Protein AF-A0A3N5MI64-F1 (afdb_monomer_lite)

Foldseek 3Di:
DPFDEPDDQQWWADPVVRDTDSDQADPVGDGTGRDDDDGPDDDDDCDPVNVVVVVVVVVVD

Radius of gyration: 14.47 Å; chains: 1; bounding box: 28×32×32 Å

Structure (mmCIF, N/CA/C/O backbone):
data_AF-A0A3N5MI64-F1
#
_entry.id   AF-A0A3N5MI64-F1
#
loop_
_atom_site.group_PDB
_atom_site.id
_atom_site.type_symbol
_atom_site.label_atom_id
_atom_site.label_alt_id
_atom_site.label_comp_id
_atom_site.label_asym_id
_atom_site.label_entity_id
_atom_site.label_seq_id
_atom_site.pdbx_PDB_ins_code
_atom_site.Cartn_x
_atom_site.Cartn_y
_atom_site.Cartn_z
_atom_site.occupancy
_atom_site.B_iso_or_equiv
_atom_site.auth_seq_id
_atom_site.auth_comp_id
_atom_site.auth_asym_id
_atom_site.auth_atom_id
_atom_site.pdbx_PDB_model_num
ATOM 1 N N . MET A 1 1 ? 9.270 -23.538 10.134 1.00 61.38 1 MET A N 1
ATOM 2 C CA . MET A 1 1 ? 9.999 -22.293 9.805 1.00 61.38 1 MET A CA 1
ATOM 3 C C . MET A 1 1 ? 9.115 -21.132 10.249 1.00 61.38 1 MET A C 1
ATOM 5 O O . MET A 1 1 ? 7.940 -21.151 9.904 1.00 61.38 1 MET A O 1
ATOM 9 N N . ARG A 1 2 ? 9.587 -20.212 11.104 1.00 65.00 2 ARG A N 1
ATOM 10 C CA . ARG A 1 2 ? 8.775 -19.038 11.478 1.00 65.00 2 ARG A CA 1
ATOM 11 C C . ARG A 1 2 ? 8.735 -18.089 10.275 1.00 65.00 2 ARG A C 1
ATOM 13 O O . ARG A 1 2 ? 9.806 -17.838 9.727 1.00 65.00 2 ARG A O 1
ATOM 20 N N . PRO A 1 3 ? 7.563 -17.586 9.857 1.00 64.56 3 PRO A N 1
ATOM 21 C CA . PRO A 1 3 ? 7.505 -16.606 8.785 1.00 64.56 3 PRO A CA 1
ATOM 22 C C . PRO A 1 3 ? 8.295 -15.359 9.190 1.00 64.56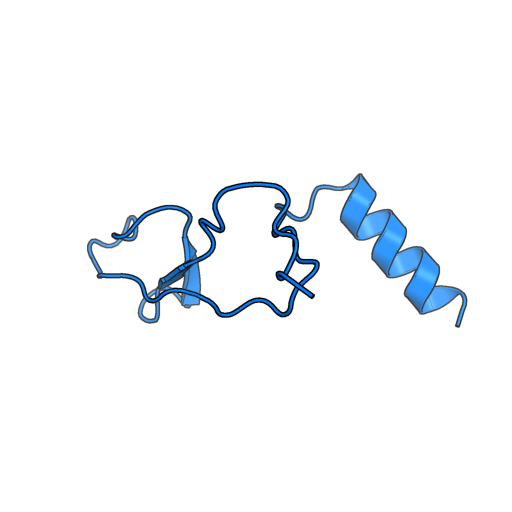 3 PRO A C 1
ATOM 24 O O . PRO A 1 3 ? 8.069 -14.792 10.261 1.00 64.56 3 PRO A O 1
ATOM 27 N N . SER A 1 4 ? 9.267 -14.978 8.362 1.00 66.88 4 SER A N 1
ATOM 28 C CA . SER A 1 4 ? 10.073 -13.781 8.563 1.00 66.88 4 SER A CA 1
ATOM 29 C C . SER A 1 4 ? 9.329 -12.576 7.998 1.00 66.88 4 SER A C 1
ATOM 31 O O . SER A 1 4 ? 9.139 -12.446 6.791 1.00 66.88 4 SER A O 1
ATOM 33 N N . TYR A 1 5 ? 8.912 -11.687 8.892 1.00 63.81 5 TYR A N 1
ATOM 34 C CA . TYR A 1 5 ? 8.425 -10.360 8.541 1.00 63.81 5 TYR A CA 1
ATOM 35 C C . TYR A 1 5 ? 9.527 -9.357 8.876 1.00 63.81 5 TYR A C 1
ATOM 37 O O . TYR A 1 5 ? 10.048 -9.370 9.994 1.00 63.81 5 TYR A O 1
ATOM 45 N N . LEU A 1 6 ? 9.889 -8.491 7.930 1.00 65.19 6 LEU A N 1
ATOM 46 C CA . LEU A 1 6 ? 10.887 -7.434 8.133 1.00 65.19 6 LEU A CA 1
ATOM 47 C C . LEU A 1 6 ? 10.256 -6.211 8.831 1.00 65.19 6 LEU A C 1
ATOM 49 O O . LEU A 1 6 ? 10.379 -5.086 8.365 1.00 65.19 6 LEU A O 1
ATOM 53 N N . GLY A 1 7 ? 9.547 -6.435 9.944 1.00 69.56 7 GLY A N 1
ATOM 54 C CA . GLY A 1 7 ? 8.848 -5.395 10.709 1.00 69.56 7 GLY A CA 1
ATOM 55 C C . GLY A 1 7 ? 7.350 -5.653 10.902 1.00 69.56 7 GLY A C 1
ATOM 56 O O . GLY A 1 7 ? 6.823 -6.711 10.555 1.00 69.56 7 GLY A O 1
ATOM 57 N N . LYS A 1 8 ? 6.650 -4.681 11.506 1.00 72.81 8 LYS A N 1
ATOM 58 C CA . LYS A 1 8 ? 5.194 -4.737 11.708 1.00 72.81 8 LYS A CA 1
ATOM 59 C C . LYS A 1 8 ? 4.490 -4.492 10.369 1.00 72.81 8 LYS A C 1
ATOM 61 O O . LYS A 1 8 ? 4.658 -3.432 9.777 1.00 72.81 8 LYS A O 1
ATOM 66 N N . MET A 1 9 ? 3.673 -5.445 9.920 1.00 77.25 9 MET A N 1
ATOM 67 C CA . MET A 1 9 ? 2.863 -5.295 8.708 1.00 77.25 9 MET A CA 1
ATOM 68 C C . MET A 1 9 ? 1.701 -4.328 8.979 1.00 77.25 9 MET A C 1
ATOM 70 O O . MET A 1 9 ? 0.707 -4.704 9.597 1.00 77.25 9 MET A O 1
ATOM 74 N N . LEU A 1 10 ? 1.854 -3.069 8.564 1.00 85.75 10 LEU A N 1
ATOM 75 C CA . LEU A 1 10 ? 0.862 -2.002 8.768 1.00 85.75 10 LEU A CA 1
ATOM 76 C C . LEU A 1 10 ? -0.113 -1.842 7.595 1.00 85.75 10 LEU A C 1
ATOM 78 O O . LEU A 1 10 ? -0.973 -0.971 7.648 1.00 85.75 10 LEU A O 1
ATOM 82 N N . LEU A 1 11 ? 0.015 -2.651 6.540 1.00 92.12 11 LEU A N 1
ATOM 83 C CA . LEU A 1 11 ? -0.841 -2.544 5.364 1.00 92.12 11 LEU A CA 1
ATOM 84 C C . LEU A 1 11 ? -2.286 -2.940 5.697 1.00 92.12 11 LEU A C 1
ATOM 86 O O . LEU A 1 11 ? -2.590 -4.098 6.003 1.00 92.12 11 LEU A O 1
ATOM 90 N N . ARG A 1 12 ? -3.183 -1.965 5.587 1.00 95.12 12 ARG A N 1
ATOM 91 C CA . ARG A 1 12 ? -4.630 -2.120 5.734 1.00 95.12 12 ARG A CA 1
ATOM 92 C C . ARG A 1 12 ? -5.339 -1.576 4.499 1.00 95.12 12 ARG A C 1
ATOM 94 O O . ARG A 1 12 ? -4.735 -0.907 3.664 1.00 95.12 12 ARG A O 1
ATOM 101 N N . TRP A 1 13 ? -6.621 -1.883 4.369 1.00 97.06 13 TRP A N 1
ATOM 102 C CA . TRP A 1 13 ? -7.450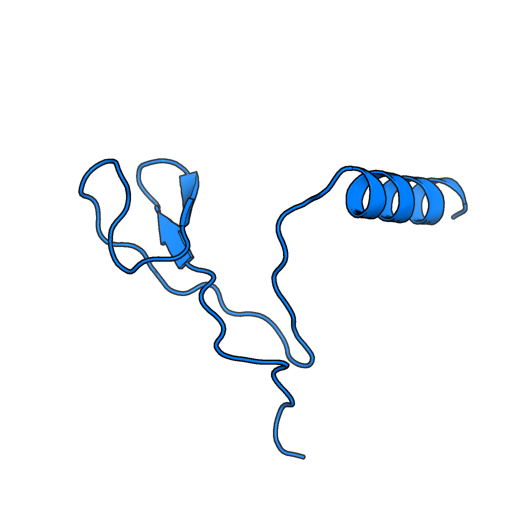 -1.479 3.240 1.00 97.06 13 TRP A CA 1
ATOM 103 C C . TRP A 1 13 ? -8.721 -0.792 3.722 1.00 97.06 13 TRP A C 1
ATOM 105 O O . TRP A 1 13 ? -9.386 -1.286 4.635 1.00 97.06 13 TRP A O 1
ATOM 115 N N . CYS A 1 14 ? -9.062 0.336 3.103 1.00 98.00 14 CYS A N 1
ATOM 116 C CA . CYS A 1 14 ? -10.363 0.969 3.267 1.00 98.00 14 CYS A CA 1
ATOM 117 C C . CYS A 1 14 ? -11.302 0.505 2.148 1.00 98.00 14 CYS A C 1
ATOM 119 O O . CYS A 1 14 ? -11.080 0.832 0.982 1.00 98.00 14 CYS A O 1
ATOM 121 N N . ASP A 1 15 ? -12.374 -0.206 2.498 1.00 97.88 15 ASP A N 1
ATOM 122 C CA . ASP A 1 15 ? -13.365 -0.676 1.521 1.00 97.88 15 ASP A CA 1
ATOM 123 C C . ASP A 1 15 ? -14.310 0.444 1.030 1.00 97.88 15 ASP A C 1
ATOM 125 O O . ASP A 1 15 ? -15.012 0.254 0.047 1.00 97.88 15 ASP A O 1
ATOM 129 N N . VAL A 1 16 ? -14.305 1.627 1.663 1.00 98.12 16 VAL A N 1
ATOM 130 C CA . VAL A 1 16 ? -15.096 2.795 1.217 1.00 98.12 16 VAL A CA 1
ATOM 131 C C . VAL A 1 16 ? -14.348 3.607 0.157 1.00 98.12 16 VAL A C 1
ATOM 133 O O . VAL A 1 16 ? -14.905 3.940 -0.884 1.00 98.12 16 VAL A O 1
ATOM 136 N N . CYS A 1 17 ? -13.079 3.935 0.411 1.00 97.94 17 CYS A N 1
ATOM 137 C CA . CYS A 1 17 ? -12.257 4.734 -0.505 1.00 97.94 17 CYS A CA 1
ATOM 138 C C . CYS A 1 17 ? -11.478 3.896 -1.528 1.00 97.94 17 CYS A C 1
ATOM 140 O O . CYS A 1 17 ? -10.856 4.474 -2.414 1.00 97.94 17 CYS A O 1
ATOM 142 N N . HIS A 1 18 ? -11.464 2.566 -1.385 1.00 97.06 18 HIS A N 1
ATOM 143 C CA . HIS A 1 18 ? -10.665 1.644 -2.201 1.00 97.06 18 HIS A CA 1
ATOM 144 C C . HIS A 1 18 ? -9.176 2.012 -2.249 1.00 97.06 18 HIS A C 1
ATOM 146 O O . HIS A 1 18 ? -8.559 2.062 -3.311 1.00 97.06 18 HIS A O 1
ATOM 152 N N . THR A 1 19 ? -8.599 2.287 -1.080 1.00 95.69 19 THR A N 1
ATOM 153 C CA . THR A 1 19 ? -7.214 2.750 -0.956 1.00 95.69 19 THR A CA 1
ATOM 154 C C . THR A 1 19 ? -6.479 2.011 0.165 1.00 95.69 19 THR A C 1
ATOM 156 O O . THR A 1 19 ? -7.111 1.657 1.175 1.00 95.69 19 THR A O 1
ATOM 159 N N . PRO A 1 20 ? -5.160 1.768 0.027 1.00 94.88 20 PRO A N 1
ATOM 160 C CA . PRO A 1 20 ? -4.345 1.287 1.132 1.00 94.88 20 PRO A CA 1
ATOM 161 C C . PRO A 1 20 ? -4.236 2.345 2.239 1.00 94.88 20 PRO A C 1
ATOM 163 O O . PRO A 1 20 ? -4.118 3.542 1.984 1.00 94.88 20 PRO A O 1
ATOM 166 N N . VAL A 1 21 ? -4.245 1.889 3.488 1.00 95.38 21 VAL A N 1
ATOM 167 C CA . VAL A 1 21 ? -4.145 2.726 4.690 1.00 95.38 21 VAL A CA 1
ATOM 168 C C . VAL A 1 21 ? -3.123 2.103 5.641 1.00 95.38 21 VAL A C 1
ATOM 170 O O . VAL A 1 21 ? -3.022 0.882 5.730 1.00 95.38 21 VAL A O 1
ATOM 173 N N . LEU A 1 22 ? -2.359 2.934 6.353 1.00 92.81 22 LEU A N 1
ATOM 174 C CA . LEU A 1 22 ? -1.326 2.500 7.312 1.00 92.81 22 LEU A CA 1
ATOM 175 C C . LEU A 1 22 ? -1.775 2.617 8.783 1.00 92.81 22 LEU A C 1
ATOM 177 O O . LEU A 1 22 ? -0.952 2.609 9.697 1.00 92.81 22 LEU A O 1
ATOM 181 N N . ALA A 1 23 ? -3.081 2.760 9.005 1.00 92.94 23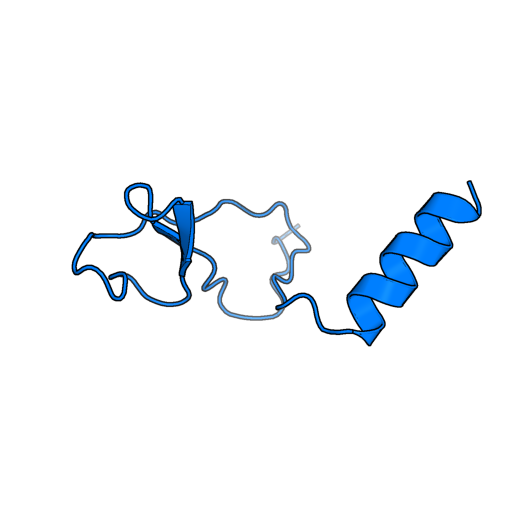 ALA A N 1
ATOM 182 C CA . ALA A 1 23 ? -3.731 2.983 10.291 1.00 92.94 23 ALA A CA 1
ATOM 183 C C . ALA A 1 23 ? -5.088 2.269 10.328 1.00 92.94 23 ALA A C 1
ATOM 185 O O . ALA A 1 23 ? -5.642 1.936 9.280 1.00 92.94 23 ALA A O 1
ATOM 186 N N . ASP A 1 24 ? -5.623 2.041 11.529 1.00 95.38 24 ASP A N 1
ATOM 187 C CA . ASP A 1 24 ? -6.882 1.310 11.721 1.00 95.38 24 ASP A CA 1
ATOM 188 C C . ASP A 1 24 ? -8.114 2.070 11.186 1.00 95.38 24 ASP A C 1
ATOM 190 O O . ASP A 1 24 ? -9.107 1.438 10.825 1.00 95.38 24 ASP A O 1
ATOM 194 N N . GLU A 1 25 ? -8.016 3.391 11.020 1.00 97.56 25 GLU A N 1
ATOM 195 C CA . GLU A 1 25 ? -9.048 4.268 10.456 1.00 97.56 25 GLU A CA 1
ATOM 196 C C . GLU A 1 25 ? -8.5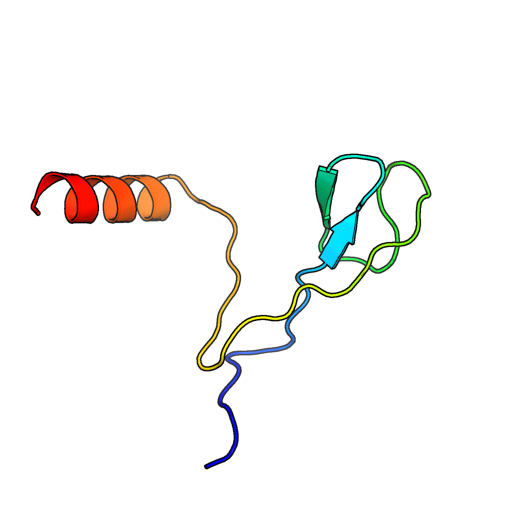27 5.008 9.212 1.00 97.56 25 GLU A C 1
ATOM 198 O O . GLU A 1 25 ? -7.360 5.399 9.136 1.00 97.56 25 GLU A O 1
ATOM 203 N N . CYS A 1 26 ? -9.390 5.179 8.210 1.00 97.62 26 CYS A N 1
ATOM 204 C CA . CYS A 1 26 ? -9.098 5.939 6.999 1.00 97.62 26 CYS A CA 1
ATOM 205 C C . CYS A 1 26 ? -9.352 7.440 7.207 1.00 97.62 26 CYS A C 1
ATOM 207 O O . CYS A 1 26 ? -10.162 7.830 8.039 1.00 97.62 26 CYS A O 1
ATOM 209 N N . ALA A 1 27 ? -8.759 8.294 6.370 1.00 97.25 27 ALA A N 1
ATOM 210 C CA . ALA A 1 27 ? -9.036 9.734 6.371 1.00 97.25 27 ALA A CA 1
ATOM 211 C C . ALA A 1 27 ? -10.521 10.088 6.122 1.00 97.25 27 ALA A C 1
ATOM 213 O O . ALA A 1 27 ? -10.946 11.193 6.439 1.00 97.25 27 ALA A O 1
ATOM 214 N N . CYS A 1 28 ? -11.316 9.164 5.568 1.00 97.75 28 CYS A N 1
ATOM 215 C CA . CYS A 1 28 ? -12.765 9.323 5.415 1.00 97.75 28 CYS A CA 1
ATOM 216 C C . CYS A 1 28 ? -13.582 8.962 6.672 1.00 97.75 28 CYS A C 1
ATOM 218 O O . CYS A 1 28 ? -14.806 9.061 6.635 1.00 97.75 28 CYS A O 1
ATOM 220 N N . GLY A 1 29 ? -12.939 8.507 7.753 1.00 97.88 29 GLY A N 1
ATOM 221 C CA . GLY A 1 29 ? -13.580 8.079 9.003 1.00 97.88 29 GLY A CA 1
ATOM 222 C C . GLY A 1 29 ? -14.005 6.605 9.047 1.00 97.88 29 GLY A C 1
ATOM 223 O O . GLY A 1 29 ? -14.491 6.126 10.068 1.00 97.88 29 GLY A O 1
ATOM 224 N N . ALA A 1 30 ? -13.848 5.854 7.952 1.00 98.25 30 ALA A N 1
ATOM 225 C CA . ALA A 1 30 ? -14.199 4.435 7.920 1.00 98.25 30 ALA A CA 1
ATOM 226 C C . ALA A 1 30 ? -13.110 3.554 8.558 1.00 98.25 30 ALA A C 1
ATOM 228 O O . ALA A 1 30 ? -11.912 3.784 8.369 1.00 98.25 30 ALA A O 1
ATOM 229 N N . SER A 1 31 ? -13.527 2.477 9.232 1.00 97.88 31 SER A N 1
ATOM 230 C CA . SER A 1 31 ? -12.622 1.424 9.705 1.00 97.88 31 SER A CA 1
ATOM 231 C C . SER A 1 31 ? -11.933 0.711 8.541 1.00 97.88 31 SER A C 1
ATOM 233 O O . SER A 1 31 ? -12.521 0.538 7.472 1.00 97.88 31 SER A O 1
ATOM 235 N N . THR A 1 32 ? -10.718 0.220 8.766 1.00 98.06 32 THR A N 1
ATOM 236 C CA . THR A 1 32 ? -9.931 -0.495 7.753 1.00 98.06 32 THR A CA 1
ATOM 237 C C . THR A 1 32 ? -9.717 -1.958 8.129 1.00 98.06 32 THR A C 1
ATOM 239 O O . THR A 1 32 ? -9.611 -2.310 9.309 1.00 98.06 32 THR A O 1
ATOM 242 N N . ARG A 1 33 ? -9.585 -2.832 7.129 1.00 96.94 33 ARG A N 1
ATOM 243 C CA . ARG A 1 33 ? -9.269 -4.254 7.339 1.00 96.94 33 ARG A CA 1
ATOM 244 C C . ARG A 1 33 ? -7.788 -4.550 7.081 1.00 96.94 33 ARG A C 1
ATOM 246 O O . ARG A 1 33 ? -7.217 -3.952 6.169 1.00 96.94 33 ARG A O 1
ATOM 253 N N . PRO A 1 34 ? -7.150 -5.472 7.823 1.00 93.94 34 PRO A N 1
ATOM 254 C CA . PRO A 1 34 ? -5.790 -5.905 7.517 1.00 93.94 34 PRO A CA 1
ATOM 255 C C . PRO A 1 34 ? -5.717 -6.539 6.125 1.00 93.94 34 PRO A C 1
ATOM 257 O O . PRO A 1 34 ? -6.642 -7.244 5.710 1.00 93.94 34 PRO A O 1
ATOM 260 N N . VAL A 1 35 ? -4.607 -6.324 5.422 1.00 92.44 35 VAL A N 1
ATOM 261 C CA . VAL A 1 35 ? -4.330 -7.013 4.158 1.00 92.44 35 VAL A CA 1
ATOM 262 C C . VAL A 1 35 ? -3.370 -8.173 4.429 1.00 92.44 35 VAL A C 1
ATOM 264 O O . VAL A 1 35 ? -2.264 -7.935 4.921 1.00 92.44 35 VAL A O 1
ATOM 267 N N . PRO A 1 36 ? -3.757 -9.430 4.138 1.00 87.88 36 PRO A N 1
ATOM 268 C CA . PRO A 1 36 ? -2.850 -10.558 4.284 1.00 87.88 36 PRO A CA 1
ATOM 269 C C . PRO A 1 36 ? -1.742 -10.483 3.226 1.00 87.88 36 PRO A C 1
ATOM 271 O O . PRO A 1 36 ? -2.018 -10.345 2.036 1.00 87.88 36 PRO A O 1
ATOM 274 N N . VAL A 1 37 ? -0.490 -10.601 3.667 1.00 84.88 37 VAL A N 1
ATOM 275 C CA . VAL A 1 37 ? 0.698 -10.650 2.804 1.00 84.88 37 VAL A CA 1
ATOM 276 C C . VAL A 1 37 ? 1.432 -11.956 3.073 1.00 84.88 37 VAL A C 1
ATOM 278 O O . VAL A 1 37 ? 1.747 -12.264 4.224 1.00 84.88 37 VAL A O 1
ATOM 281 N N . THR A 1 38 ? 1.701 -12.724 2.017 1.00 83.25 38 THR A N 1
ATOM 282 C CA . THR A 1 38 ? 2.441 -13.986 2.116 1.00 83.25 38 THR A CA 1
ATOM 283 C C . THR A 1 38 ? 3.889 -13.727 2.542 1.00 83.25 38 THR A C 1
ATOM 285 O O . THR A 1 38 ? 4.576 -12.939 1.894 1.00 83.25 38 THR A O 1
ATOM 288 N N . PRO A 1 39 ? 4.388 -14.381 3.604 1.00 80.62 39 PRO A N 1
ATOM 289 C CA . PRO A 1 39 ? 5.785 -14.252 4.010 1.00 80.62 39 PRO A CA 1
ATOM 290 C C . PRO A 1 39 ? 6.750 -14.996 3.068 1.00 80.62 39 PRO A C 1
ATOM 292 O O . PRO A 1 39 ? 6.385 -16.064 2.572 1.00 80.62 39 PRO A O 1
ATOM 295 N N . PRO A 1 40 ? 8.003 -14.524 2.905 1.00 81.56 40 PRO A N 1
ATOM 296 C CA . PRO A 1 40 ? 8.536 -13.260 3.422 1.00 81.56 40 PRO A CA 1
ATOM 297 C C . PRO A 1 40 ? 7.904 -12.066 2.694 1.00 81.56 40 PRO A C 1
ATOM 299 O O . PRO A 1 40 ? 7.828 -12.055 1.471 1.00 81.56 40 PRO A O 1
ATOM 302 N N . GLY A 1 41 ? 7.441 -11.069 3.451 1.00 74.62 41 GLY A N 1
ATOM 303 C CA . GLY A 1 41 ? 6.678 -9.949 2.902 1.00 74.62 41 GLY A CA 1
ATOM 304 C C . GLY A 1 41 ? 7.096 -8.615 3.504 1.00 74.62 41 GLY A C 1
ATOM 305 O O . GLY A 1 41 ? 7.322 -8.523 4.713 1.00 74.62 41 GLY A O 1
ATOM 306 N N . ASP A 1 42 ? 7.168 -7.593 2.653 1.00 79.56 42 ASP A N 1
ATOM 307 C CA . ASP A 1 42 ? 7.489 -6.214 3.016 1.00 79.56 42 ASP A CA 1
ATOM 308 C C . ASP A 1 42 ? 6.696 -5.250 2.120 1.00 79.56 42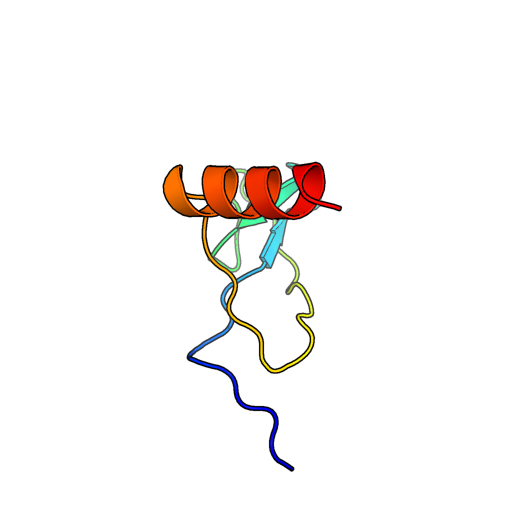 ASP A C 1
ATOM 310 O O . ASP A 1 42 ? 7.019 -5.053 0.948 1.00 79.56 42 ASP A O 1
ATOM 314 N N . ALA A 1 43 ? 5.599 -4.706 2.650 1.00 83.38 43 ALA A N 1
ATOM 315 C CA . ALA A 1 43 ? 4.761 -3.766 1.917 1.00 83.38 43 ALA A CA 1
ATOM 316 C C . ALA A 1 43 ? 5.416 -2.381 1.906 1.00 83.38 43 ALA A C 1
ATOM 318 O O . ALA A 1 43 ? 5.597 -1.763 2.956 1.00 83.38 43 ALA A O 1
ATOM 319 N N . ARG A 1 44 ? 5.721 -1.871 0.711 1.00 83.88 44 ARG A N 1
ATOM 320 C CA . ARG A 1 44 ? 6.345 -0.559 0.511 1.00 83.88 44 ARG A CA 1
ATOM 321 C C . ARG A 1 44 ? 5.483 0.322 -0.394 1.00 83.88 44 ARG A C 1
ATOM 323 O O . ARG A 1 44 ? 4.826 -0.208 -1.292 1.00 83.88 44 ARG A O 1
ATOM 330 N N . PRO A 1 45 ? 5.474 1.653 -0.193 1.00 85.94 45 PRO A N 1
ATOM 331 C CA . PRO A 1 45 ? 4.956 2.571 -1.199 1.00 85.94 45 PRO A CA 1
ATOM 332 C C . PRO A 1 45 ? 5.678 2.355 -2.532 1.00 85.94 45 PRO A C 1
ATOM 334 O O . PRO A 1 45 ? 6.872 2.067 -2.549 1.00 85.94 45 PRO A O 1
ATOM 337 N N . ALA A 1 46 ? 4.963 2.516 -3.642 1.00 88.19 46 ALA A N 1
ATOM 338 C CA . ALA A 1 46 ? 5.548 2.409 -4.972 1.00 88.19 46 ALA A CA 1
ATOM 339 C C . ALA A 1 46 ? 6.365 3.673 -5.289 1.00 88.19 46 ALA A C 1
ATOM 341 O O . ALA A 1 46 ? 5.865 4.606 -5.919 1.00 88.19 46 ALA A O 1
ATOM 342 N N . PHE A 1 47 ? 7.6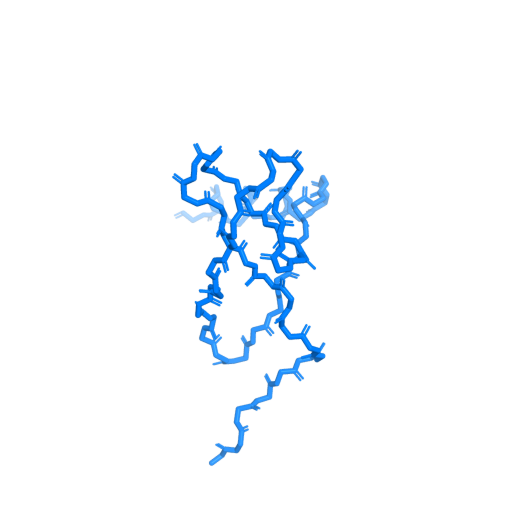09 3.748 -4.810 1.00 91.38 47 PHE A N 1
ATOM 343 C CA . PHE A 1 47 ? 8.493 4.857 -5.159 1.00 91.38 47 PHE A CA 1
ATOM 344 C C . PHE A 1 47 ? 8.921 4.760 -6.632 1.00 91.38 47 PHE A C 1
ATOM 346 O O . PHE A 1 47 ? 8.897 3.674 -7.216 1.00 91.38 47 PHE A O 1
ATOM 353 N N . PRO A 1 48 ? 9.362 5.869 -7.256 1.00 95.69 48 PRO A N 1
ATOM 354 C CA . PRO A 1 48 ? 9.715 5.870 -8.676 1.00 95.69 48 PRO A CA 1
ATOM 355 C C . PRO A 1 48 ? 10.738 4.797 -9.075 1.00 95.69 48 PRO A C 1
ATOM 357 O O . PRO A 1 48 ? 10.615 4.198 -10.141 1.00 95.69 48 PRO A O 1
ATOM 360 N N . ALA A 1 49 ? 11.722 4.518 -8.213 1.00 94.56 49 ALA A N 1
ATOM 361 C CA . ALA A 1 49 ? 12.724 3.482 -8.460 1.00 94.56 49 ALA A CA 1
ATOM 362 C C . ALA A 1 49 ? 12.129 2.064 -8.439 1.00 94.56 49 ALA A C 1
ATOM 364 O O . ALA A 1 49 ? 12.497 1.247 -9.282 1.00 94.56 49 ALA A O 1
ATOM 365 N N . ASP A 1 50 ? 11.194 1.790 -7.522 1.00 92.56 50 ASP A N 1
ATOM 366 C CA . ASP A 1 50 ? 10.501 0.502 -7.434 1.00 92.56 50 ASP A CA 1
ATOM 367 C C . ASP A 1 50 ? 9.627 0.280 -8.673 1.00 92.56 50 ASP A C 1
ATOM 369 O O . ASP A 1 50 ? 9.689 -0.780 -9.291 1.00 92.56 50 ASP A O 1
ATOM 373 N N . ILE A 1 51 ? 8.882 1.308 -9.096 1.00 94.19 51 ILE A N 1
ATOM 374 C CA . ILE A 1 51 ? 8.062 1.265 -10.317 1.00 94.19 51 ILE A CA 1
ATOM 375 C C . ILE A 1 51 ? 8.943 0.995 -11.541 1.00 94.19 51 ILE A C 1
ATOM 377 O O . ILE A 1 51 ? 8.655 0.094 -12.327 1.00 94.19 51 ILE A O 1
ATOM 381 N N . ALA A 1 52 ? 10.041 1.741 -11.691 1.00 96.31 52 ALA A N 1
ATOM 382 C CA . ALA A 1 52 ? 10.959 1.572 -12.813 1.00 96.31 52 ALA A CA 1
ATOM 383 C C . ALA A 1 52 ? 11.611 0.181 -12.832 1.00 96.31 52 ALA A C 1
ATOM 385 O O . ALA A 1 52 ? 11.835 -0.378 -13.903 1.00 96.31 52 ALA A O 1
ATOM 386 N N . LEU A 1 53 ? 11.930 -0.380 -11.663 1.00 94.06 53 LEU A N 1
ATOM 387 C CA . LEU A 1 53 ? 12.457 -1.737 -11.544 1.00 94.06 53 LEU A CA 1
ATOM 388 C C . LEU A 1 53 ? 11.422 -2.781 -11.969 1.00 94.06 53 LEU A C 1
ATOM 390 O O . LEU A 1 53 ? 11.754 -3.649 -12.771 1.00 94.06 53 LEU A O 1
ATOM 394 N N . ILE A 1 54 ? 10.195 -2.687 -11.451 1.00 92.69 54 ILE A N 1
ATOM 395 C CA . ILE A 1 54 ? 9.108 -3.623 -11.763 1.00 92.69 54 ILE A CA 1
ATOM 396 C C . ILE A 1 54 ? 8.808 -3.615 -13.263 1.00 92.69 54 ILE A C 1
ATOM 398 O O . ILE A 1 54 ? 8.768 -4.680 -13.873 1.00 92.69 54 ILE A O 1
ATOM 402 N N . ASN A 1 55 ? 8.654 -2.430 -13.861 1.00 95.94 55 ASN A N 1
ATOM 403 C CA . ASN A 1 55 ? 8.353 -2.306 -15.287 1.00 95.94 55 ASN A CA 1
ATOM 404 C C . ASN A 1 55 ? 9.476 -2.878 -16.152 1.00 95.94 55 ASN A C 1
ATOM 406 O O . ASN A 1 55 ? 9.196 -3.648 -17.059 1.00 95.94 55 ASN A O 1
ATOM 410 N N . ARG A 1 56 ? 10.741 -2.575 -15.825 1.00 97.69 56 ARG A N 1
ATOM 411 C CA . ARG A 1 56 ? 11.892 -3.123 -16.554 1.00 97.69 56 ARG A CA 1
ATOM 412 C C . ARG A 1 56 ? 11.901 -4.650 -16.533 1.00 97.69 56 ARG A C 1
ATOM 414 O O . ARG A 1 56 ? 12.015 -5.265 -17.578 1.00 97.69 56 ARG A O 1
ATOM 421 N N . ILE A 1 57 ? 11.740 -5.254 -15.352 1.00 96.19 57 ILE A N 1
ATOM 422 C CA . ILE A 1 57 ? 11.699 -6.718 -15.218 1.00 96.19 57 ILE A CA 1
ATOM 423 C C . ILE A 1 57 ? 10.555 -7.302 -16.051 1.00 96.19 57 ILE A C 1
ATOM 425 O O . ILE A 1 57 ? 10.742 -8.321 -16.700 1.00 96.19 57 ILE A O 1
ATOM 429 N N . TYR A 1 58 ? 9.378 -6.675 -16.027 1.00 94.94 58 TYR A N 1
ATOM 430 C CA . TYR A 1 58 ? 8.223 -7.142 -16.790 1.00 94.94 58 TYR A CA 1
ATOM 431 C C . TYR A 1 58 ? 8.431 -7.038 -18.310 1.00 94.94 58 TYR A C 1
ATOM 433 O O . TYR A 1 58 ? 8.015 -7.935 -19.029 1.00 94.94 58 TYR A O 1
ATOM 441 N N . GLU A 1 59 ? 9.059 -5.963 -18.789 1.00 96.31 59 GLU A N 1
ATOM 442 C CA . GLU A 1 59 ? 9.352 -5.734 -20.213 1.00 96.31 59 GLU A CA 1
ATOM 443 C C . GLU A 1 59 ? 10.499 -6.612 -20.748 1.00 96.31 59 GLU A C 1
ATOM 445 O O . GLU A 1 59 ? 10.527 -6.909 -21.941 1.00 96.31 59 GLU A O 1
ATOM 450 N N . ASP A 1 60 ? 11.430 -7.032 -19.885 1.00 94.31 60 ASP A N 1
ATOM 451 C CA . ASP A 1 60 ? 12.553 -7.919 -20.228 1.00 94.31 60 ASP A CA 1
ATOM 452 C C . ASP A 1 60 ? 12.135 -9.407 -20.388 1.00 94.31 60 ASP A C 1
ATOM 454 O O . ASP A 1 60 ? 12.961 -10.239 -20.781 1.00 94.31 60 ASP A O 1
ATOM 458 N N . HIS A 1 61 ? 10.880 -9.756 -20.069 1.00 63.56 61 HIS A N 1
ATOM 459 C CA . HIS A 1 61 ? 10.299 -11.108 -20.136 1.00 63.56 61 HIS A CA 1
ATOM 460 C C . HIS A 1 61 ? 9.336 -11.288 -21.317 1.00 63.56 61 HIS A C 1
ATOM 462 O O . HIS A 1 61 ? 9.295 -12.430 -21.837 1.00 63.56 61 HIS A O 1
#

Secondary structure (DSSP, 8-state):
----BSS----EEETTTTEEESSSB-TTS-B-EEPP-PSSB------HHHHHHHHHHHHT-

Sequence (61 aa):
MRPSYLGKMLLRWCDVCHTPVLADECACGASTRPVPVTPPGDARPAFPADIALINRIYEDH

pLDDT: mean 88.56, std 11.09, range [61.38, 98.25]